Protein AF-A0A1M5A6B5-F1 (afdb_monomer_lite)

Structure (mmCIF, N/CA/C/O backbone):
data_AF-A0A1M5A6B5-F1
#
_entry.id   AF-A0A1M5A6B5-F1
#
loop_
_atom_site.group_PDB
_atom_site.id
_atom_site.type_symbol
_atom_site.label_atom_id
_atom_site.label_alt_id
_atom_site.label_comp_id
_atom_site.label_asym_id
_atom_site.label_entity_id
_atom_site.label_seq_id
_atom_site.pdbx_PDB_ins_code
_atom_site.Cartn_x
_atom_site.Cartn_y
_atom_site.Cartn_z
_atom_site.occupancy
_atom_site.B_iso_or_equiv
_atom_site.auth_seq_id
_atom_site.auth_comp_id
_atom_site.auth_asym_id
_atom_site.auth_atom_id
_atom_site.pdbx_PDB_model_num
ATOM 1 N N . MET A 1 1 ? -1.775 11.954 -17.055 1.00 49.62 1 MET A N 1
ATOM 2 C CA . MET A 1 1 ? -2.769 11.018 -16.487 1.00 49.62 1 MET A CA 1
ATOM 3 C C . MET A 1 1 ? -1.980 10.027 -15.655 1.00 49.62 1 MET A C 1
ATOM 5 O O . MET A 1 1 ? -0.952 9.593 -16.149 1.00 49.62 1 MET A O 1
ATOM 9 N N . GLU A 1 2 ? -2.360 9.758 -14.407 1.00 59.34 2 GLU A N 1
ATOM 10 C CA . GLU A 1 2 ? -1.658 8.738 -13.610 1.00 59.34 2 GLU A CA 1
ATOM 11 C C . GLU A 1 2 ? -1.945 7.366 -14.218 1.00 59.34 2 GLU A C 1
ATOM 13 O O . GLU A 1 2 ? -3.109 7.003 -14.390 1.00 59.34 2 GLU A O 1
ATOM 18 N N . ASN A 1 3 ? -0.894 6.634 -14.591 1.00 82.50 3 ASN A N 1
ATOM 19 C CA . ASN A 1 3 ? -1.037 5.291 -15.156 1.00 82.50 3 ASN A CA 1
ATOM 20 C C . ASN A 1 3 ? -1.251 4.222 -14.090 1.00 82.50 3 ASN A C 1
ATOM 22 O O . ASN A 1 3 ? -1.438 3.063 -14.449 1.00 82.50 3 ASN A O 1
ATOM 26 N N . ILE A 1 4 ? -1.225 4.609 -12.812 1.00 89.31 4 ILE A N 1
ATOM 27 C CA . ILE A 1 4 ? -1.576 3.762 -11.679 1.00 89.31 4 ILE A CA 1
ATOM 28 C C . ILE A 1 4 ? -2.528 4.511 -10.760 1.00 89.31 4 ILE A C 1
ATOM 30 O O . ILE A 1 4 ? -2.311 5.673 -10.424 1.00 89.31 4 ILE A O 1
ATOM 34 N N . SER A 1 5 ? -3.567 3.819 -10.311 1.00 90.88 5 SER A N 1
ATOM 35 C CA . SER A 1 5 ? -4.428 4.285 -9.230 1.00 90.88 5 SER A CA 1
ATOM 36 C C . SER A 1 5 ? -4.838 3.120 -8.344 1.00 90.88 5 SER A C 1
ATOM 38 O O . SER A 1 5 ? -4.825 1.967 -8.771 1.00 90.88 5 SER A O 1
ATOM 40 N N . PHE A 1 6 ? -5.205 3.436 -7.109 1.00 93.31 6 PHE A N 1
ATOM 41 C CA . PHE A 1 6 ? -5.566 2.447 -6.108 1.00 93.31 6 PHE A CA 1
ATOM 42 C C . PHE A 1 6 ? -6.969 2.728 -5.590 1.00 93.31 6 PHE A C 1
ATOM 44 O O . PHE A 1 6 ? -7.373 3.888 -5.410 1.00 93.31 6 PHE A O 1
ATOM 51 N N . ASP A 1 7 ? -7.687 1.655 -5.302 1.00 91.06 7 ASP A N 1
ATOM 52 C CA . ASP A 1 7 ? -8.911 1.695 -4.527 1.00 91.06 7 ASP A CA 1
ATOM 53 C C . ASP A 1 7 ? -8.961 0.567 -3.511 1.00 91.06 7 ASP A C 1
ATOM 55 O O . ASP A 1 7 ? -8.129 -0.334 -3.549 1.00 91.06 7 ASP A O 1
ATOM 59 N N . TYR A 1 8 ? -9.895 0.619 -2.571 1.00 91.31 8 TYR A N 1
ATOM 60 C CA . TYR A 1 8 ? -10.001 -0.425 -1.566 1.00 91.31 8 TYR A CA 1
ATOM 61 C C . TYR A 1 8 ? -11.427 -0.641 -1.086 1.00 91.31 8 TYR A C 1
ATOM 63 O O . TYR A 1 8 ? -12.300 0.212 -1.209 1.00 91.31 8 TYR A O 1
ATOM 71 N N . LYS A 1 9 ? -11.641 -1.827 -0.529 1.00 88.38 9 LYS A N 1
ATOM 72 C CA . LYS A 1 9 ? -12.857 -2.213 0.169 1.00 88.38 9 LYS A CA 1
ATOM 73 C C . LYS A 1 9 ? -12.453 -2.866 1.484 1.00 88.38 9 LYS A C 1
ATOM 75 O O . LYS A 1 9 ? -11.690 -3.827 1.468 1.00 88.38 9 LYS A O 1
ATOM 80 N N . ILE A 1 10 ? -12.994 -2.378 2.590 1.00 80.62 10 ILE A N 1
ATOM 81 C CA . ILE A 1 10 ? -12.936 -3.061 3.888 1.00 80.62 10 ILE A CA 1
ATOM 82 C C . ILE A 1 10 ? -14.105 -4.052 3.944 1.00 80.62 10 ILE A C 1
ATOM 84 O O . ILE A 1 10 ? -15.163 -3.782 3.361 1.00 80.62 10 ILE A O 1
ATOM 88 N N . ASP A 1 11 ? -13.935 -5.196 4.601 1.00 73.25 11 ASP A N 1
ATOM 89 C CA . ASP A 1 11 ? -15.096 -5.995 4.992 1.00 73.25 11 ASP A CA 1
ATOM 90 C C . ASP A 1 11 ? -15.794 -5.313 6.178 1.00 73.25 11 ASP A C 1
ATOM 92 O O . ASP A 1 11 ? -15.203 -5.144 7.235 1.00 73.25 11 ASP A O 1
ATOM 96 N N . LEU A 1 12 ? -17.018 -4.826 5.965 1.00 63.06 12 LEU A N 1
ATOM 97 C CA . LEU A 1 12 ? -17.716 -3.911 6.881 1.00 63.06 12 LEU A CA 1
ATOM 98 C C . LEU A 1 12 ? -18.810 -4.619 7.689 1.00 63.06 12 LEU A C 1
ATOM 100 O O . LEU A 1 12 ? -19.803 -3.988 8.056 1.00 63.06 12 LEU A O 1
ATOM 104 N N . ALA A 1 13 ? -18.679 -5.930 7.906 1.00 59.44 13 ALA A N 1
ATOM 105 C CA . ALA A 1 13 ? -19.761 -6.761 8.423 1.00 59.44 13 ALA A CA 1
ATOM 106 C C . ALA A 1 13 ? -20.367 -6.222 9.732 1.00 59.44 13 ALA A C 1
ATOM 108 O O . ALA A 1 13 ? -21.576 -6.370 9.921 1.00 59.44 13 ALA A O 1
ATOM 109 N N . THR A 1 14 ? -19.596 -5.531 10.586 1.00 64.56 14 THR A N 1
ATOM 110 C CA . THR A 1 14 ? -20.115 -4.976 11.843 1.00 64.56 14 THR A CA 1
ATOM 111 C C . THR A 1 14 ? -19.413 -3.698 12.329 1.00 64.56 14 THR A C 1
ATOM 113 O O . THR A 1 14 ? -19.104 -3.597 13.514 1.00 64.56 14 THR A O 1
ATOM 116 N N . ILE A 1 15 ? -19.236 -2.674 11.478 1.00 66.56 15 ILE A N 1
ATOM 117 C CA . ILE A 1 15 ? -18.555 -1.405 11.859 1.00 66.56 15 ILE A CA 1
ATOM 118 C C . ILE A 1 15 ? -19.012 -0.864 13.225 1.00 66.56 15 ILE A C 1
ATOM 120 O O . ILE A 1 15 ? -18.192 -0.422 14.015 1.00 66.56 15 ILE A O 1
ATOM 124 N N . ALA A 1 16 ? -20.313 -0.914 13.536 1.00 64.69 16 ALA A N 1
ATOM 125 C CA . ALA A 1 16 ? -20.847 -0.390 14.796 1.00 64.69 16 ALA A CA 1
ATOM 126 C C . ALA A 1 16 ? -20.383 -1.158 16.052 1.00 64.69 16 ALA A C 1
ATOM 128 O O . ALA A 1 16 ? -20.309 -0.565 17.124 1.00 64.69 16 ALA A O 1
ATOM 129 N N . ALA A 1 17 ? -20.100 -2.459 15.939 1.00 69.75 17 ALA A N 1
ATOM 130 C CA . ALA A 1 17 ? -19.533 -3.262 17.025 1.00 69.75 17 ALA A CA 1
ATOM 131 C C . ALA A 1 17 ? -18.001 -3.155 17.044 1.00 69.75 17 ALA A C 1
ATOM 133 O O . ALA A 1 17 ? -17.386 -3.034 18.098 1.00 69.75 17 ALA A O 1
ATOM 134 N N . GLU A 1 18 ? -17.397 -3.137 15.860 1.00 74.00 18 GLU A N 1
ATOM 135 C CA . GLU A 1 18 ? -15.963 -2.984 15.627 1.00 74.00 18 GLU A CA 1
ATOM 136 C C . GLU A 1 18 ? -15.423 -1.626 16.104 1.00 74.00 18 GLU A C 1
ATOM 138 O O . GLU A 1 18 ? -14.342 -1.556 16.681 1.00 74.00 18 GLU A O 1
ATOM 143 N N . SER A 1 19 ? -16.189 -0.543 15.950 1.00 69.75 19 SER A N 1
ATOM 144 C CA . SER A 1 19 ? -15.807 0.799 16.405 1.00 69.75 19 SER A CA 1
ATOM 145 C C . SER A 1 19 ? -15.816 0.957 17.929 1.00 69.75 19 SER A C 1
ATOM 147 O O . SER A 1 19 ? -15.360 1.982 18.425 1.00 69.75 19 SER A O 1
ATOM 149 N N . GLN A 1 20 ? -16.375 -0.013 18.661 1.00 72.88 20 GLN A N 1
ATOM 150 C CA . GLN A 1 20 ? -16.358 -0.063 20.129 1.00 72.88 20 GLN A CA 1
ATOM 151 C C . GLN A 1 20 ? -15.150 -0.842 20.666 1.00 72.88 20 GLN A C 1
ATOM 153 O O . GLN A 1 20 ? -15.002 -0.967 21.881 1.00 72.88 20 GLN A O 1
ATOM 158 N N . MET A 1 21 ? -14.310 -1.405 19.789 1.00 81.44 21 MET A N 1
ATOM 159 C CA . MET A 1 21 ? -13.093 -2.084 20.215 1.00 81.44 21 MET A CA 1
ATOM 160 C C . MET A 1 21 ? -12.066 -1.095 20.764 1.00 81.44 21 MET A C 1
ATOM 162 O O . MET A 1 21 ? -11.946 0.040 20.300 1.00 81.44 21 MET A O 1
ATOM 166 N N . ASP A 1 22 ? -11.300 -1.562 21.746 1.00 84.25 22 ASP A N 1
ATOM 167 C CA . ASP A 1 22 ? -10.208 -0.806 22.344 1.00 84.25 22 ASP A CA 1
ATOM 168 C C . ASP A 1 22 ? -8.950 -0.879 21.465 1.00 84.25 22 ASP A C 1
ATOM 170 O O . ASP A 1 22 ? -8.054 -1.701 21.676 1.00 84.25 22 ASP A O 1
ATOM 174 N N . PHE A 1 23 ? -8.896 -0.009 20.455 1.00 85.75 23 PHE A N 1
ATOM 175 C CA . PHE A 1 23 ? -7.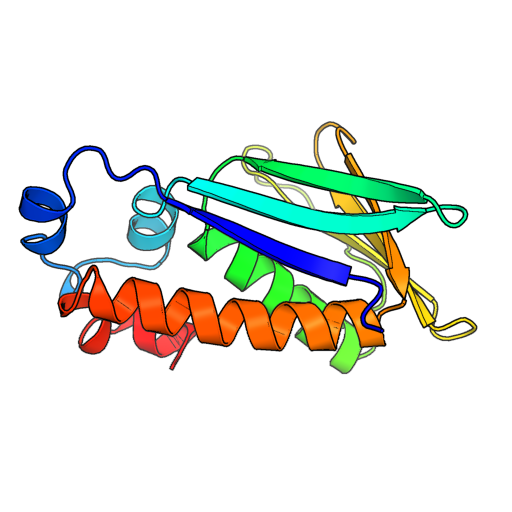753 0.116 19.548 1.00 85.75 23 PHE A CA 1
ATOM 176 C C . PHE A 1 23 ? -6.463 0.591 20.237 1.00 85.75 23 PHE A C 1
ATOM 178 O O . PHE A 1 23 ? -5.388 0.458 19.647 1.00 85.75 23 PHE A O 1
ATOM 185 N N . GLU A 1 24 ? -6.524 1.124 21.461 1.00 86.00 24 GLU A N 1
ATOM 186 C CA . GLU A 1 24 ? -5.323 1.514 22.213 1.00 86.00 24 GLU A CA 1
ATOM 187 C C . GLU A 1 24 ? -4.531 0.284 22.669 1.00 86.00 24 GLU A C 1
ATOM 189 O O . GLU A 1 24 ? -3.305 0.327 22.745 1.00 86.00 24 GLU A O 1
ATOM 194 N N . SER A 1 25 ? -5.225 -0.836 22.888 1.00 86.81 25 SER A N 1
ATOM 195 C CA . SER A 1 25 ? -4.621 -2.128 23.226 1.00 86.81 25 SER A CA 1
ATOM 196 C C . SER A 1 25 ? -4.063 -2.897 22.017 1.00 86.81 25 SER A C 1
ATOM 198 O O . SER A 1 25 ? -3.394 -3.919 22.186 1.00 86.81 25 SER A O 1
ATOM 200 N N . PHE A 1 26 ? -4.340 -2.441 20.790 1.00 89.69 26 PHE A N 1
ATOM 201 C CA . PHE A 1 26 ? -3.934 -3.152 19.580 1.00 89.69 26 PHE A CA 1
ATOM 202 C C . PHE A 1 26 ? -2.466 -2.862 19.257 1.00 89.69 26 PHE A C 1
ATOM 204 O O . PHE A 1 26 ? -2.070 -1.712 19.077 1.00 89.69 26 PHE A O 1
ATOM 211 N N . ASP A 1 27 ? -1.670 -3.921 19.109 1.00 89.62 27 ASP A N 1
ATOM 212 C CA . ASP A 1 27 ? -0.378 -3.854 18.437 1.00 89.62 27 ASP A CA 1
ATOM 213 C C . ASP A 1 27 ? -0.549 -3.904 16.905 1.00 89.62 27 ASP A C 1
ATOM 215 O O . ASP A 1 27 ? -1.657 -4.019 16.366 1.00 89.62 27 ASP A O 1
ATOM 219 N N . ILE A 1 28 ? 0.564 -3.837 16.170 1.00 87.50 28 ILE A N 1
ATOM 220 C CA . ILE A 1 28 ? 0.526 -3.854 14.706 1.00 87.50 28 ILE A CA 1
ATOM 221 C C . ILE A 1 28 ? -0.002 -5.177 14.130 1.00 87.50 28 ILE A C 1
ATOM 223 O O . ILE A 1 28 ? -0.613 -5.172 13.062 1.00 87.50 28 ILE A O 1
ATOM 227 N N . HIS A 1 29 ? 0.180 -6.307 14.820 1.00 87.25 29 HIS A N 1
ATOM 228 C CA . HIS A 1 29 ? -0.337 -7.600 14.371 1.00 87.25 29 HIS A CA 1
ATOM 229 C C . HIS A 1 29 ? -1.861 -7.656 14.503 1.00 87.25 29 HIS A C 1
ATOM 231 O O . HIS A 1 29 ? -2.538 -8.091 13.569 1.00 87.25 29 HIS A O 1
ATOM 237 N N . ASN A 1 30 ? -2.401 -7.126 15.602 1.00 87.94 30 ASN A N 1
ATOM 238 C CA . ASN A 1 30 ? -3.836 -6.969 15.812 1.00 87.94 30 ASN A CA 1
ATOM 239 C C . ASN A 1 30 ? -4.445 -6.051 14.745 1.00 87.94 30 ASN A C 1
ATOM 241 O O . ASN A 1 30 ? -5.441 -6.415 14.121 1.00 87.94 30 ASN A O 1
ATOM 245 N N . LEU A 1 31 ? -3.813 -4.907 14.450 1.00 87.38 31 LEU A N 1
ATOM 246 C CA . LEU A 1 31 ? -4.275 -3.994 13.394 1.00 87.38 31 LEU A CA 1
ATOM 247 C C . LEU A 1 31 ? -4.278 -4.664 12.009 1.00 87.38 31 LEU A C 1
ATOM 249 O O . LEU A 1 31 ? -5.252 -4.534 11.264 1.00 87.38 31 LEU A O 1
ATOM 253 N N . LYS A 1 32 ? -3.226 -5.419 11.665 1.00 86.25 32 LYS A N 1
ATOM 254 C CA . LYS A 1 32 ? -3.157 -6.185 10.408 1.00 86.25 32 LYS A CA 1
ATOM 255 C C . LYS A 1 32 ? -4.285 -7.208 10.295 1.00 86.25 32 LYS A C 1
ATOM 257 O O . LYS A 1 32 ? -4.914 -7.291 9.242 1.00 86.25 32 LYS A O 1
ATOM 262 N N . GLY A 1 33 ? -4.537 -7.962 11.366 1.00 81.00 33 GLY A N 1
ATOM 263 C CA . GLY A 1 33 ? -5.581 -8.986 11.407 1.00 81.00 33 GLY A CA 1
ATOM 264 C C . GLY A 1 33 ? -6.998 -8.416 11.427 1.00 81.00 33 GLY A C 1
ATOM 265 O O . GLY A 1 33 ? -7.923 -9.076 10.960 1.00 81.00 33 GLY A O 1
ATOM 266 N N . PHE A 1 34 ? -7.170 -7.196 11.935 1.00 85.06 34 PHE A N 1
ATOM 267 C CA . PHE A 1 34 ? -8.466 -6.537 12.031 1.00 85.06 34 PHE A CA 1
ATOM 268 C C . PHE A 1 34 ? -8.914 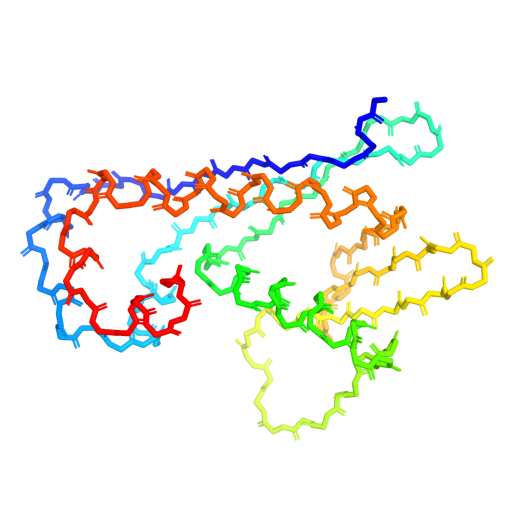-5.926 10.699 1.00 85.06 34 PHE A C 1
ATOM 270 O O . PHE A 1 34 ? -10.037 -6.154 10.252 1.00 85.06 34 PHE A O 1
ATOM 277 N N . PHE A 1 35 ? -8.032 -5.188 10.018 1.00 84.50 35 PHE A N 1
ATOM 278 C CA . PHE A 1 35 ? -8.368 -4.493 8.770 1.00 84.50 35 PHE A CA 1
ATOM 279 C C . PHE A 1 35 ? -8.276 -5.399 7.539 1.00 84.50 35 PHE A C 1
ATOM 281 O O . PHE A 1 35 ? -7.531 -5.135 6.586 1.00 84.50 35 PHE A O 1
ATOM 288 N N . ASN A 1 36 ? -9.081 -6.460 7.543 1.00 81.50 36 ASN A N 1
ATOM 289 C CA . ASN A 1 36 ? -9.243 -7.335 6.394 1.00 81.50 36 ASN A CA 1
ATOM 290 C C . ASN A 1 36 ? -10.053 -6.646 5.293 1.00 81.50 36 ASN A C 1
ATOM 292 O O . ASN A 1 36 ? -11.075 -5.997 5.518 1.00 81.50 36 ASN A O 1
ATOM 296 N N . GLY A 1 37 ? -9.572 -6.784 4.064 1.00 82.56 37 GLY A N 1
ATOM 297 C CA . GLY A 1 37 ? -10.166 -6.116 2.923 1.00 82.56 37 GLY A CA 1
ATOM 298 C C . GLY A 1 37 ? -9.489 -6.494 1.620 1.00 82.56 37 GLY A C 1
ATOM 299 O O . GLY A 1 37 ? -8.707 -7.442 1.548 1.00 82.56 37 GLY A O 1
ATOM 300 N N . LYS A 1 38 ? -9.824 -5.738 0.581 1.00 88.31 38 LYS A N 1
ATOM 301 C CA . LYS A 1 38 ? -9.271 -5.875 -0.763 1.00 88.31 38 LYS A CA 1
ATOM 302 C C . LYS A 1 38 ? -8.729 -4.533 -1.217 1.00 88.31 38 LYS A C 1
ATOM 304 O O . LYS A 1 38 ? -9.439 -3.533 -1.105 1.00 88.31 38 LYS A O 1
ATOM 309 N N . ILE A 1 39 ? -7.517 -4.514 -1.763 1.00 89.75 39 ILE A N 1
ATOM 310 C CA . ILE A 1 39 ? -6.976 -3.351 -2.473 1.00 89.75 39 ILE A CA 1
ATOM 311 C C . ILE A 1 39 ? -7.010 -3.654 -3.969 1.00 89.75 39 ILE A C 1
ATOM 313 O O . ILE A 1 39 ? -6.518 -4.680 -4.426 1.00 89.75 39 ILE A O 1
ATOM 317 N N . TYR A 1 40 ? -7.599 -2.749 -4.736 1.00 91.69 40 TYR A N 1
ATOM 318 C CA . TYR A 1 40 ? -7.642 -2.786 -6.189 1.00 91.69 40 TYR A CA 1
ATOM 319 C C . TYR A 1 40 ? -6.535 -1.888 -6.721 1.00 91.69 40 TYR A C 1
ATOM 321 O O . TYR A 1 40 ? -6.551 -0.681 -6.479 1.00 91.69 40 TYR A O 1
ATOM 329 N N . VAL A 1 41 ? -5.593 -2.454 -7.468 1.00 91.44 41 VAL A N 1
ATOM 330 C CA . VAL A 1 41 ? -4.555 -1.672 -8.148 1.00 91.44 41 VAL A CA 1
ATOM 331 C C . VAL A 1 41 ? -4.883 -1.640 -9.629 1.00 91.44 41 VAL A C 1
ATOM 333 O O . VAL A 1 41 ? -4.829 -2.667 -10.299 1.00 91.44 41 VAL A O 1
ATOM 336 N N . PHE A 1 42 ? -5.236 -0.465 -10.141 1.00 91.44 42 PHE A N 1
ATOM 337 C CA . PHE A 1 42 ? -5.525 -0.237 -11.553 1.00 91.44 42 PHE A CA 1
ATOM 338 C C . PHE A 1 42 ? -4.284 0.302 -12.248 1.00 91.44 42 PHE A C 1
ATOM 340 O O . PHE A 1 42 ? -3.700 1.276 -11.776 1.00 91.44 42 PHE A O 1
ATOM 347 N N . PHE A 1 43 ? -3.927 -0.276 -13.390 1.00 88.31 43 PHE A N 1
ATOM 348 C CA . PHE A 1 43 ? -2.769 0.147 -14.172 1.00 88.31 43 PHE A CA 1
ATOM 349 C C . PHE A 1 43 ? -3.004 -0.002 -15.678 1.00 88.31 43 PHE A C 1
ATOM 351 O O . PHE A 1 43 ? -3.966 -0.640 -16.112 1.00 88.31 43 PHE A O 1
ATOM 358 N N . HIS A 1 44 ? -2.142 0.608 -16.490 1.00 81.06 44 HIS A N 1
ATOM 359 C CA . HIS A 1 44 ? -2.156 0.428 -17.941 1.00 81.06 44 HIS A CA 1
ATOM 360 C C . HIS A 1 44 ? -1.066 -0.542 -18.390 1.00 81.06 44 HIS A C 1
ATOM 362 O O . HIS A 1 44 ? 0.117 -0.291 -18.189 1.00 81.06 44 HIS A O 1
ATOM 368 N N . GLU A 1 45 ? -1.464 -1.600 -19.090 1.00 72.06 45 GLU A N 1
ATOM 369 C CA . GLU A 1 45 ? -0.554 -2.511 -19.778 1.00 72.06 45 GLU A CA 1
ATOM 370 C C . GLU A 1 45 ? -0.851 -2.464 -21.281 1.00 72.06 45 GLU A C 1
ATOM 372 O O . GLU A 1 45 ? -1.985 -2.691 -21.702 1.00 72.06 45 GLU A O 1
ATOM 377 N N . LYS A 1 46 ? 0.148 -2.143 -22.117 1.00 76.06 46 LYS A N 1
ATOM 378 C CA . LYS A 1 46 ? -0.006 -2.062 -23.589 1.00 76.06 46 LYS A CA 1
ATOM 379 C C . LYS A 1 46 ? -1.212 -1.203 -24.024 1.00 76.06 46 LYS A C 1
ATOM 381 O O . LYS A 1 46 ? -1.972 -1.589 -24.910 1.00 76.06 46 LYS A O 1
ATOM 386 N N . ASN A 1 47 ? -1.395 -0.045 -23.382 1.00 72.06 47 ASN A N 1
ATOM 387 C CA . ASN A 1 47 ? -2.526 0.876 -23.583 1.00 72.06 47 ASN A CA 1
ATOM 388 C C . ASN A 1 47 ? -3.916 0.291 -23.253 1.00 72.06 47 ASN A C 1
ATOM 390 O O . ASN A 1 47 ? -4.931 0.837 -23.682 1.00 72.06 47 ASN A O 1
ATOM 394 N N . LYS A 1 48 ? -3.986 -0.800 -22.482 1.00 78.25 48 LYS A N 1
ATOM 395 C CA . LYS A 1 48 ? -5.232 -1.368 -21.956 1.00 78.25 48 LYS A CA 1
ATOM 396 C C . LYS A 1 48 ? -5.272 -1.214 -20.443 1.00 78.25 48 LYS A C 1
ATOM 398 O O . LYS A 1 48 ? -4.283 -1.469 -19.761 1.00 78.25 48 LYS A O 1
ATOM 403 N N . ARG A 1 49 ? -6.427 -0.801 -19.915 1.00 82.31 49 ARG A N 1
ATOM 404 C CA . ARG A 1 49 ? -6.678 -0.790 -18.470 1.00 82.31 49 ARG A CA 1
ATOM 405 C C . ARG A 1 49 ? -6.718 -2.224 -17.962 1.00 82.31 49 ARG A C 1
ATOM 407 O O . ARG A 1 49 ? -7.489 -3.032 -18.471 1.00 82.31 49 ARG A O 1
ATOM 414 N N . ASN A 1 50 ? -5.906 -2.497 -16.955 1.00 86.94 50 ASN A N 1
ATOM 415 C CA . ASN A 1 50 ? -5.850 -3.752 -16.231 1.00 86.94 50 ASN A CA 1
ATOM 416 C C . ASN A 1 50 ? -5.996 -3.467 -14.728 1.00 86.94 50 ASN A C 1
ATOM 418 O O . ASN A 1 50 ? -5.881 -2.315 -14.288 1.00 86.94 50 ASN A O 1
ATOM 422 N N . PHE A 1 51 ? -6.304 -4.494 -13.945 1.00 89.75 51 PHE A N 1
ATOM 423 C CA . PHE A 1 51 ? -6.320 -4.382 -12.495 1.00 89.75 51 PHE A CA 1
ATOM 424 C C . PHE A 1 51 ? -5.939 -5.697 -11.836 1.00 89.75 51 PHE A C 1
ATOM 426 O O . PHE A 1 51 ? -6.208 -6.771 -12.369 1.00 89.75 51 PHE A O 1
ATOM 433 N N . ILE A 1 52 ? -5.354 -5.592 -10.650 1.00 88.69 52 ILE A N 1
ATOM 434 C CA . ILE A 1 52 ? -5.185 -6.725 -9.746 1.00 88.69 52 ILE A CA 1
ATOM 435 C C . ILE A 1 52 ? -5.929 -6.461 -8.444 1.00 88.69 52 ILE A C 1
ATOM 437 O O . ILE A 1 52 ? -6.170 -5.307 -8.069 1.00 88.69 52 ILE A O 1
ATOM 441 N N . VAL A 1 53 ? -6.287 -7.545 -7.767 1.00 88.19 53 VAL A N 1
ATOM 442 C CA . VAL A 1 53 ? -6.896 -7.511 -6.443 1.00 88.19 53 VAL A CA 1
ATOM 443 C C . VAL A 1 53 ? -5.906 -8.119 -5.470 1.00 88.19 53 VAL A C 1
ATOM 445 O O . VAL A 1 53 ? -5.521 -9.274 -5.608 1.00 88.19 53 VAL A O 1
ATOM 448 N N . LEU A 1 54 ? -5.501 -7.316 -4.502 1.00 85.50 54 LEU A N 1
ATOM 449 C CA . LEU A 1 54 ? -4.686 -7.732 -3.380 1.00 85.50 54 LEU A CA 1
ATOM 450 C C . LEU A 1 54 ? -5.641 -8.134 -2.260 1.00 85.50 54 LEU A C 1
ATOM 452 O O . LEU A 1 54 ? -6.372 -7.290 -1.728 1.00 85.50 54 LEU A O 1
ATOM 456 N N . GLU A 1 55 ? -5.715 -9.433 -1.986 1.00 75.62 55 GLU A N 1
ATOM 457 C CA . GLU A 1 55 ? -6.612 -9.980 -0.975 1.00 75.62 55 GLU A CA 1
ATOM 458 C C . GLU A 1 55 ? -5.926 -9.970 0.394 1.00 75.62 55 GLU A C 1
ATOM 460 O O . GLU A 1 55 ? -4.790 -10.413 0.516 1.00 75.62 55 GLU A O 1
ATOM 465 N N . THR A 1 56 ? -6.652 -9.505 1.418 1.00 70.00 56 THR A N 1
ATOM 466 C CA . THR A 1 56 ? -6.313 -9.484 2.858 1.00 70.00 56 THR A CA 1
ATOM 467 C C . THR A 1 56 ? -5.290 -8.434 3.326 1.00 70.00 56 THR A C 1
ATOM 469 O O . THR A 1 56 ? -4.285 -8.180 2.679 1.00 70.00 56 THR A O 1
ATOM 472 N N . GLY A 1 57 ? -5.583 -7.813 4.481 1.00 76.50 57 GLY A N 1
ATOM 473 C CA . GLY A 1 57 ? -4.706 -6.884 5.209 1.00 76.50 57 GLY A CA 1
ATOM 474 C C . GLY A 1 57 ? -4.466 -5.519 4.551 1.00 76.50 57 GLY A C 1
ATOM 475 O O . GLY A 1 57 ? -3.394 -5.275 4.007 1.00 76.50 57 GLY A O 1
ATOM 476 N N . ILE A 1 58 ? -5.406 -4.571 4.672 1.00 88.12 58 ILE A N 1
ATOM 477 C CA . ILE A 1 58 ? -5.197 -3.189 4.184 1.00 88.12 58 ILE A CA 1
ATOM 478 C C . ILE A 1 58 ? -3.975 -2.560 4.856 1.00 88.12 58 ILE A C 1
ATOM 480 O O . ILE A 1 58 ? -3.114 -2.007 4.178 1.00 88.12 58 ILE A O 1
ATOM 484 N N . VAL A 1 59 ? -3.889 -2.681 6.184 1.00 88.25 59 VAL A N 1
ATOM 485 C CA . VAL A 1 59 ? -2.749 -2.195 6.974 1.00 88.25 59 VAL A CA 1
ATOM 486 C C . VAL A 1 59 ? -1.453 -2.878 6.552 1.00 88.25 59 VAL A C 1
ATOM 488 O O . VAL A 1 59 ? -0.427 -2.216 6.444 1.00 88.25 59 VAL A O 1
ATOM 491 N N . ASP A 1 60 ? -1.498 -4.178 6.263 1.00 86.12 60 ASP A N 1
ATOM 492 C CA . ASP A 1 60 ? -0.311 -4.923 5.859 1.00 86.12 60 ASP A CA 1
ATOM 493 C C . ASP A 1 60 ? 0.254 -4.412 4.527 1.00 86.12 60 ASP A C 1
ATOM 495 O O . ASP A 1 60 ? 1.430 -4.068 4.448 1.00 86.12 60 ASP A O 1
ATOM 499 N N . TYR A 1 61 ? -0.593 -4.229 3.511 1.00 87.69 61 TYR A N 1
ATOM 500 C CA . TYR A 1 61 ? -0.153 -3.673 2.232 1.00 87.69 61 TYR A CA 1
ATOM 501 C C . TYR A 1 61 ? 0.315 -2.217 2.322 1.00 87.69 61 TYR A C 1
ATOM 503 O O . TYR A 1 61 ? 1.247 -1.850 1.609 1.00 87.69 61 TYR A O 1
ATOM 511 N N . LEU A 1 62 ? -0.281 -1.385 3.187 1.00 91.31 62 LEU A N 1
ATOM 512 C CA . LEU A 1 62 ? 0.240 -0.032 3.425 1.00 91.31 62 LEU A CA 1
ATOM 513 C C . LEU A 1 62 ? 1.684 -0.085 3.943 1.00 91.31 62 LEU A C 1
ATOM 515 O O . LEU A 1 62 ? 2.547 0.612 3.419 1.00 91.31 62 LEU A O 1
ATOM 519 N N . LEU A 1 63 ? 1.971 -0.958 4.909 1.00 89.69 63 LEU A N 1
ATOM 520 C CA . LEU A 1 63 ? 3.327 -1.119 5.440 1.00 89.69 63 LEU A CA 1
ATOM 521 C C . LEU A 1 63 ? 4.295 -1.632 4.372 1.00 89.69 63 LEU A C 1
ATOM 523 O O . LEU A 1 63 ? 5.362 -1.055 4.183 1.00 89.69 63 LEU A O 1
ATOM 527 N N . GLN A 1 64 ? 3.899 -2.657 3.613 1.00 88.94 64 GLN A N 1
ATOM 528 C CA . GLN A 1 64 ? 4.739 -3.212 2.549 1.00 88.94 64 GLN A CA 1
ATOM 529 C C . GLN A 1 64 ? 5.057 -2.178 1.452 1.00 88.94 64 GLN A C 1
ATOM 531 O O . GLN A 1 64 ? 6.174 -2.137 0.931 1.00 88.94 64 GLN A O 1
ATOM 536 N N . PHE A 1 65 ? 4.100 -1.315 1.096 1.00 92.12 65 PHE A N 1
ATOM 537 C CA . PHE A 1 65 ? 4.323 -0.249 0.117 1.00 92.12 65 PHE A CA 1
ATOM 538 C C . PHE A 1 65 ? 5.143 0.925 0.674 1.00 92.12 65 PHE A C 1
ATOM 540 O O . PHE A 1 65 ? 5.965 1.481 -0.062 1.00 92.12 65 PHE A O 1
ATOM 547 N N . ASP A 1 66 ? 4.964 1.283 1.950 1.00 92.50 66 ASP A N 1
ATOM 548 C CA . ASP A 1 66 ? 5.816 2.259 2.643 1.00 92.50 66 ASP A CA 1
ATOM 549 C C . ASP A 1 66 ? 7.279 1.781 2.649 1.00 92.50 66 ASP A C 1
ATOM 551 O O . ASP A 1 66 ? 8.179 2.524 2.237 1.00 92.50 66 ASP A O 1
ATOM 555 N N . ASP A 1 67 ? 7.507 0.514 3.002 1.00 90.50 67 ASP A N 1
ATOM 556 C CA . ASP A 1 67 ? 8.829 -0.113 3.012 1.00 90.50 67 ASP A CA 1
ATOM 557 C C . ASP A 1 67 ? 9.459 -0.184 1.619 1.00 90.50 67 ASP A C 1
ATOM 559 O O . ASP A 1 67 ? 10.656 0.086 1.469 1.00 90.50 67 ASP A O 1
ATOM 563 N N . LEU A 1 68 ? 8.677 -0.492 0.579 1.00 92.31 68 LEU A N 1
ATOM 564 C CA . LEU A 1 68 ? 9.140 -0.473 -0.811 1.00 92.31 68 LEU A CA 1
ATOM 565 C C . LEU A 1 68 ? 9.658 0.918 -1.198 1.00 92.31 68 LEU A C 1
ATOM 567 O O . LEU A 1 68 ? 10.779 1.045 -1.701 1.00 92.31 68 LEU A O 1
ATOM 571 N N . ILE A 1 69 ? 8.870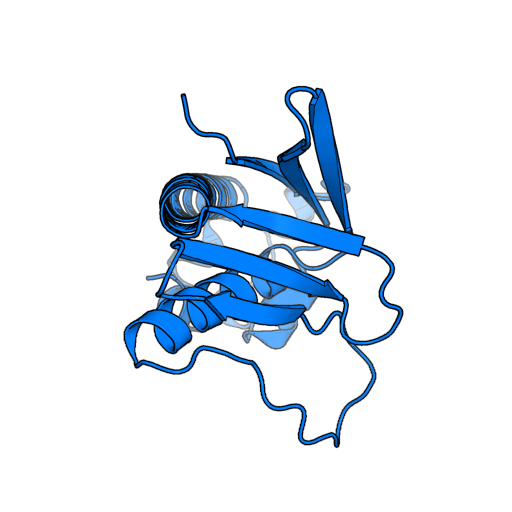 1.971 -0.955 1.00 94.31 69 ILE A N 1
ATOM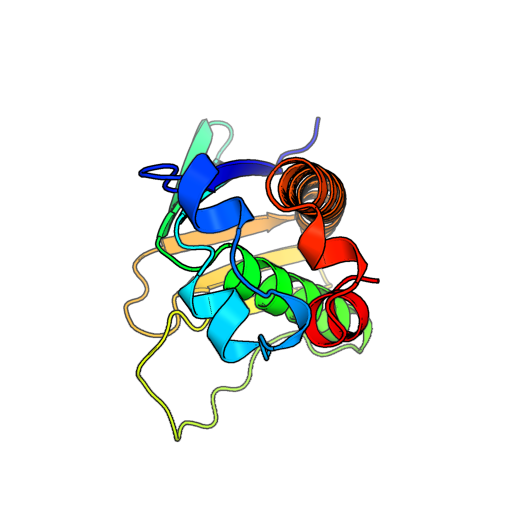 572 C CA . ILE A 1 69 ? 9.248 3.349 -1.307 1.00 94.31 69 ILE A CA 1
ATOM 573 C C . ILE A 1 69 ? 10.483 3.786 -0.522 1.00 94.31 69 ILE A C 1
ATOM 575 O O . ILE A 1 69 ? 11.391 4.402 -1.092 1.00 94.31 69 ILE A O 1
ATOM 579 N N . LEU A 1 70 ? 10.536 3.459 0.772 1.00 92.38 70 LEU A N 1
ATOM 580 C CA . LEU A 1 70 ? 11.678 3.756 1.628 1.00 92.38 70 LEU A CA 1
ATOM 581 C C . LEU A 1 70 ? 12.942 3.041 1.138 1.00 92.38 70 LEU A C 1
ATOM 583 O O . LEU A 1 70 ? 14.008 3.653 1.067 1.00 92.38 70 LEU A O 1
ATOM 587 N N . SER A 1 71 ? 12.825 1.765 0.775 1.00 92.62 71 SER A N 1
ATOM 588 C CA . SER A 1 71 ? 13.938 0.941 0.302 1.00 92.62 71 SER A CA 1
ATOM 589 C C . SER A 1 71 ? 14.512 1.465 -1.010 1.00 92.62 71 SER A C 1
ATOM 591 O O . SER A 1 71 ? 15.720 1.696 -1.098 1.00 92.62 71 SER A O 1
ATOM 593 N N . ILE A 1 72 ? 13.658 1.770 -1.993 1.00 93.31 72 ILE A N 1
ATOM 594 C CA . ILE A 1 72 ? 14.097 2.386 -3.252 1.00 93.31 72 ILE A CA 1
ATOM 595 C C . ILE A 1 72 ? 14.736 3.755 -2.983 1.00 93.31 72 ILE A C 1
ATOM 597 O O . ILE A 1 72 ? 15.781 4.067 -3.556 1.00 93.31 72 ILE A O 1
ATOM 601 N N . GLY A 1 73 ? 14.173 4.547 -2.063 1.00 91.69 73 GLY A N 1
ATOM 602 C CA . GLY A 1 73 ? 14.757 5.818 -1.618 1.00 91.69 73 GLY A CA 1
ATOM 603 C C . GLY A 1 73 ? 16.152 5.682 -0.994 1.00 91.69 73 GLY A C 1
ATOM 604 O O . GLY A 1 73 ? 16.959 6.602 -1.104 1.00 91.69 73 GLY A O 1
ATOM 605 N N . LYS A 1 74 ? 16.462 4.527 -0.394 1.00 92.88 74 LYS A N 1
ATOM 606 C CA . LYS A 1 74 ? 17.776 4.176 0.171 1.00 92.88 74 LYS A CA 1
ATOM 607 C C . LYS A 1 74 ? 18.725 3.504 -0.834 1.00 92.88 74 LYS A C 1
ATOM 609 O O . LYS A 1 74 ? 19.830 3.131 -0.453 1.00 92.88 74 LYS A O 1
ATOM 614 N N . GLY A 1 75 ? 18.325 3.337 -2.096 1.00 92.31 75 GLY A N 1
ATOM 615 C CA . GLY A 1 75 ? 19.140 2.664 -3.116 1.00 92.31 75 GLY A CA 1
ATOM 616 C C . GLY A 1 75 ? 19.009 1.137 -3.137 1.00 92.31 75 GLY A C 1
ATOM 617 O O . GLY A 1 75 ? 19.794 0.465 -3.802 1.00 92.31 75 GLY A O 1
ATOM 618 N N . ILE A 1 76 ? 18.030 0.573 -2.425 1.00 90.81 76 ILE A N 1
ATOM 619 C CA . ILE A 1 76 ? 17.741 -0.863 -2.426 1.00 90.81 76 ILE A CA 1
ATOM 620 C C . ILE A 1 76 ? 16.697 -1.124 -3.513 1.00 90.81 76 ILE A C 1
ATOM 622 O O . ILE A 1 76 ? 15.526 -0.786 -3.369 1.00 90.81 76 ILE A O 1
ATOM 626 N N . TYR A 1 77 ? 17.140 -1.681 -4.637 1.00 91.50 77 TYR A N 1
ATOM 627 C CA . TYR A 1 77 ? 16.316 -1.805 -5.847 1.00 91.50 77 TYR A CA 1
ATOM 628 C C . TYR A 1 77 ? 15.701 -3.185 -6.051 1.00 91.50 77 TYR A C 1
ATOM 630 O O . TYR A 1 77 ? 14.964 -3.395 -7.009 1.00 91.50 77 TYR A O 1
ATOM 638 N N . LYS A 1 78 ? 15.989 -4.131 -5.163 1.00 88.44 78 LYS A N 1
ATOM 639 C CA . LYS A 1 78 ? 15.429 -5.475 -5.211 1.00 88.44 78 LYS A CA 1
ATOM 640 C C . LYS A 1 78 ? 15.273 -6.015 -3.802 1.00 88.44 78 LYS A C 1
ATOM 642 O O . LYS A 1 78 ? 16.164 -5.836 -2.971 1.00 88.44 78 LYS A O 1
ATOM 647 N N . THR A 1 79 ? 14.158 -6.683 -3.543 1.00 81.31 79 THR A N 1
ATOM 648 C CA . THR A 1 79 ? 13.943 -7.388 -2.276 1.00 81.31 79 THR A CA 1
ATOM 649 C C . THR A 1 79 ? 14.848 -8.622 -2.209 1.00 81.31 79 THR A C 1
ATOM 651 O O . THR A 1 79 ? 14.938 -9.382 -3.174 1.00 81.31 79 THR A O 1
ATOM 654 N N . PHE A 1 80 ? 15.510 -8.839 -1.071 1.00 63.12 80 PHE A N 1
ATOM 655 C CA . PHE A 1 80 ? 16.240 -10.076 -0.783 1.00 63.12 80 PHE A CA 1
ATOM 656 C C . PHE A 1 80 ? 15.383 -10.957 0.126 1.00 63.12 80 PHE A C 1
ATOM 658 O O . PHE A 1 80 ? 15.099 -10.582 1.261 1.00 63.12 80 PHE A O 1
ATOM 665 N N . THR A 1 81 ? 14.971 -12.127 -0.353 1.00 55.78 81 THR A N 1
ATOM 666 C CA . THR A 1 81 ? 14.240 -13.106 0.458 1.00 55.78 81 THR A CA 1
ATOM 667 C C . THR A 1 81 ? 15.243 -13.937 1.265 1.00 55.78 81 THR A C 1
ATOM 669 O O . THR A 1 81 ? 15.947 -14.774 0.705 1.00 55.78 81 THR A O 1
ATOM 672 N N . ILE A 1 82 ? 15.327 -13.716 2.580 1.00 37.41 82 ILE A N 1
ATOM 673 C CA . ILE A 1 82 ? 16.019 -14.610 3.526 1.00 37.41 82 ILE A CA 1
ATOM 674 C C . ILE A 1 82 ? 14.913 -15.245 4.378 1.00 37.41 82 ILE A C 1
ATOM 676 O O . ILE A 1 82 ? 14.365 -14.597 5.263 1.00 37.41 82 ILE A O 1
ATOM 680 N N . SER A 1 83 ? 14.483 -16.464 4.035 1.00 35.41 83 SER A N 1
ATOM 681 C CA . SER A 1 83 ? 13.278 -17.072 4.618 1.00 35.41 83 SER A CA 1
ATOM 682 C C . SER A 1 83 ? 13.498 -17.599 6.036 1.00 35.41 83 SER A C 1
ATOM 684 O O . SER A 1 83 ? 14.382 -18.435 6.226 1.00 35.41 83 SER A O 1
ATOM 686 N N . CYS A 1 84 ? 12.592 -17.250 6.952 1.00 29.91 84 CYS A N 1
ATOM 687 C CA . CYS A 1 84 ? 12.170 -18.151 8.033 1.00 29.91 84 CYS A CA 1
ATOM 688 C C . CYS A 1 84 ? 10.645 -18.204 8.257 1.00 29.91 84 CYS A C 1
ATOM 690 O O . CYS A 1 84 ? 10.208 -19.184 8.839 1.00 29.91 84 CYS A O 1
ATOM 692 N N . ASP A 1 85 ? 9.827 -17.280 7.727 1.00 39.41 85 ASP A N 1
ATOM 693 C CA . ASP A 1 85 ? 8.360 -17.368 7.849 1.00 39.41 85 ASP A CA 1
ATOM 694 C C . ASP A 1 85 ? 7.655 -17.240 6.488 1.00 39.41 85 ASP A C 1
ATOM 696 O O . ASP A 1 85 ? 7.691 -16.209 5.82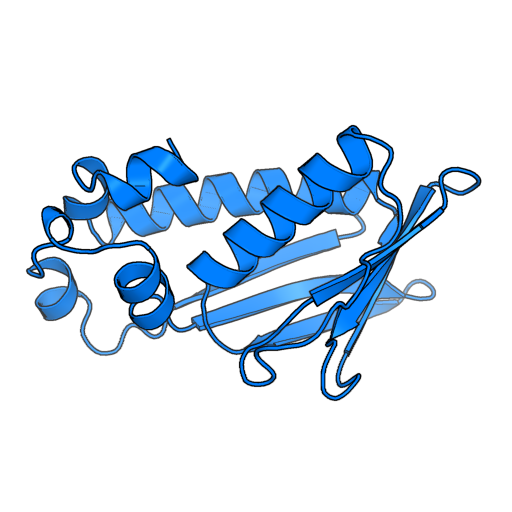0 1.00 39.41 85 ASP A O 1
ATOM 700 N N . TYR A 1 86 ? 7.044 -18.348 6.066 1.00 39.78 86 TYR A N 1
ATOM 701 C CA . TYR A 1 86 ? 6.516 -18.620 4.721 1.00 39.78 86 TYR A CA 1
ATOM 702 C C . TYR A 1 86 ? 5.036 -18.216 4.522 1.00 39.78 86 TYR A C 1
ATOM 704 O O . TYR A 1 86 ? 4.485 -18.439 3.446 1.00 39.78 86 TYR A O 1
ATOM 712 N N . TYR A 1 87 ? 4.359 -17.668 5.539 1.00 42.66 87 TYR A N 1
ATOM 713 C CA . TYR A 1 87 ? 2.894 -17.799 5.651 1.00 42.66 87 TYR A CA 1
ATOM 714 C C . TYR A 1 87 ? 2.034 -16.539 5.464 1.00 42.66 87 TYR A C 1
ATOM 716 O O . TYR A 1 87 ? 0.828 -16.609 5.684 1.00 42.66 87 TYR A O 1
ATOM 724 N N . SER A 1 88 ? 2.566 -15.415 4.983 1.00 50.41 88 SER A N 1
ATOM 725 C CA . SER A 1 88 ? 1.719 -14.257 4.654 1.00 50.41 88 SER A CA 1
ATOM 726 C C . SER A 1 88 ? 2.227 -13.501 3.433 1.00 50.41 88 SER A C 1
ATOM 728 O O . SER A 1 88 ? 3.433 -13.397 3.256 1.00 50.41 88 SER A O 1
ATOM 730 N N . ASN A 1 89 ? 1.289 -13.027 2.607 1.00 58.25 89 ASN A N 1
ATOM 731 C CA . ASN A 1 89 ? 1.365 -12.170 1.410 1.00 58.25 89 ASN A CA 1
ATOM 732 C C . ASN A 1 89 ? 2.613 -11.273 1.255 1.00 58.25 89 ASN A C 1
ATOM 734 O O . ASN A 1 89 ? 2.503 -10.050 1.242 1.00 58.25 89 ASN A O 1
ATOM 738 N N . ASN A 1 90 ? 3.799 -11.855 1.102 1.00 70.81 90 ASN A N 1
ATOM 739 C CA . ASN A 1 90 ? 5.033 -11.092 0.974 1.00 70.81 90 ASN A CA 1
ATOM 740 C C . ASN A 1 90 ? 5.170 -10.562 -0.450 1.00 70.81 90 ASN A C 1
ATOM 742 O O . ASN A 1 90 ? 5.186 -11.328 -1.417 1.00 70.81 90 ASN A O 1
ATOM 746 N N . LEU A 1 91 ? 5.304 -9.250 -0.578 1.00 80.06 91 LEU A N 1
ATOM 747 C CA . LEU A 1 91 ? 5.540 -8.580 -1.841 1.00 80.06 91 LEU A CA 1
ATOM 748 C C . LEU A 1 91 ? 7.031 -8.607 -2.195 1.00 80.06 91 LEU A C 1
ATOM 750 O O . LEU A 1 91 ? 7.883 -8.160 -1.429 1.00 80.06 91 LEU A O 1
ATOM 754 N N . LEU A 1 92 ? 7.346 -9.091 -3.395 1.00 87.69 92 LEU A N 1
ATOM 755 C CA . LEU A 1 92 ? 8.664 -8.941 -4.005 1.00 87.69 92 LEU A CA 1
ATOM 756 C C . LEU A 1 92 ? 8.629 -7.785 -4.996 1.00 87.69 92 LEU A C 1
ATOM 758 O O . LEU A 1 92 ? 7.654 -7.616 -5.725 1.00 87.69 92 LEU A O 1
ATOM 762 N N . TYR A 1 93 ? 9.704 -7.010 -5.061 1.00 90.75 93 TYR A N 1
ATOM 763 C CA . TYR A 1 93 ? 9.844 -5.942 -6.037 1.00 90.75 93 TYR A CA 1
ATOM 764 C C . TYR A 1 93 ? 11.225 -5.924 -6.684 1.00 90.75 93 TYR A C 1
ATOM 766 O O . TYR A 1 93 ? 12.235 -6.319 -6.095 1.00 90.75 93 TYR A O 1
ATOM 774 N N . GLU A 1 94 ? 11.248 -5.410 -7.907 1.00 94.00 94 GLU A N 1
ATOM 775 C CA . GLU A 1 94 ? 12.450 -5.059 -8.645 1.00 94.00 94 GLU A CA 1
ATOM 776 C C . GLU A 1 94 ? 12.255 -3.686 -9.290 1.00 94.00 94 GLU A C 1
ATOM 778 O O . GLU A 1 94 ? 11.247 -3.425 -9.947 1.00 94.00 94 GLU A O 1
ATOM 783 N N . TYR A 1 95 ? 13.218 -2.796 -9.085 1.00 95.19 95 TYR A N 1
ATOM 784 C CA . TYR A 1 95 ? 13.230 -1.449 -9.628 1.00 95.19 95 TYR A CA 1
ATOM 785 C C . TYR A 1 95 ? 14.446 -1.250 -10.529 1.00 95.19 95 TYR A C 1
ATOM 787 O O . TYR A 1 95 ? 15.580 -1.559 -10.165 1.00 95.19 95 TYR A O 1
ATOM 795 N N . SER A 1 96 ? 14.211 -0.686 -11.709 1.00 95.38 96 SER A N 1
ATOM 796 C CA . SER A 1 96 ? 15.259 -0.279 -12.634 1.00 95.38 96 SER A CA 1
ATOM 797 C C . SER A 1 96 ? 15.319 1.241 -12.714 1.00 95.38 96 SER A C 1
ATOM 799 O O . SER A 1 96 ? 14.426 1.889 -13.262 1.00 95.38 96 SER A O 1
ATOM 801 N N . SER A 1 97 ? 16.410 1.819 -12.211 1.00 93.31 97 SER A N 1
ATOM 802 C CA . SER A 1 97 ? 16.660 3.263 -12.283 1.00 93.31 97 SER A CA 1
ATOM 803 C C . SER A 1 97 ? 16.900 3.765 -13.710 1.00 93.31 97 SER A C 1
ATOM 805 O O . SER A 1 97 ? 16.649 4.932 -13.992 1.00 93.31 97 SER A O 1
ATOM 807 N N . ASN A 1 98 ? 17.327 2.891 -14.627 1.00 93.38 98 ASN A N 1
ATOM 808 C CA . ASN A 1 98 ? 17.632 3.254 -16.015 1.00 93.38 98 ASN A CA 1
ATOM 809 C C . ASN A 1 98 ? 16.393 3.701 -16.800 1.00 93.38 98 ASN A C 1
ATOM 811 O O . ASN A 1 98 ? 16.482 4.566 -17.666 1.00 93.38 98 ASN A O 1
ATOM 815 N N . ASN A 1 99 ? 15.243 3.084 -16.531 1.00 92.94 99 ASN A N 1
ATOM 816 C CA . ASN A 1 99 ? 13.991 3.336 -17.246 1.00 92.94 99 ASN A CA 1
ATOM 817 C C . ASN A 1 99 ? 12.813 3.603 -16.297 1.00 92.94 99 ASN A C 1
ATOM 819 O O . ASN A 1 99 ? 11.663 3.613 -16.736 1.00 92.94 99 ASN A O 1
ATOM 823 N N . ASN A 1 100 ? 13.099 3.809 -15.007 1.00 94.00 100 ASN A N 1
ATOM 824 C CA . ASN A 1 100 ? 12.121 4.100 -13.965 1.00 94.00 100 ASN A CA 1
ATOM 825 C C . ASN A 1 100 ? 11.009 3.034 -13.861 1.00 94.00 100 ASN A C 1
ATOM 827 O O . ASN A 1 100 ? 9.855 3.346 -13.562 1.00 94.00 100 ASN A O 1
ATOM 831 N N . THR A 1 101 ? 11.340 1.777 -14.174 1.00 93.94 101 THR A N 1
ATOM 832 C CA . THR A 1 101 ? 10.383 0.664 -14.171 1.00 93.94 101 THR A CA 1
ATOM 833 C C . THR A 1 101 ? 10.383 -0.023 -12.817 1.00 93.94 101 THR A C 1
ATOM 835 O O . THR A 1 101 ? 11.434 -0.419 -12.318 1.00 93.94 101 THR A O 1
ATOM 838 N N . LEU A 1 102 ? 9.192 -0.193 -12.253 1.00 93.81 102 LEU A N 1
ATOM 839 C CA . LEU A 1 102 ? 8.915 -0.983 -11.066 1.00 93.81 102 LEU A CA 1
ATOM 840 C C . LEU A 1 102 ? 8.145 -2.240 -11.463 1.00 93.81 102 LEU A C 1
ATOM 842 O O . LEU A 1 102 ? 7.114 -2.162 -12.138 1.00 93.81 102 LEU A O 1
ATOM 846 N N . ILE A 1 103 ? 8.634 -3.384 -11.001 1.00 91.69 103 ILE A N 1
ATOM 847 C CA . ILE A 1 103 ? 7.950 -4.669 -11.061 1.00 91.69 103 ILE A CA 1
ATOM 848 C C . ILE A 1 103 ? 7.650 -5.099 -9.630 1.00 91.69 103 ILE A C 1
ATOM 850 O O . ILE A 1 103 ? 8.535 -5.067 -8.781 1.00 91.69 103 ILE A O 1
ATOM 854 N N . ILE A 1 104 ? 6.410 -5.493 -9.374 1.00 89.62 104 ILE A N 1
ATOM 855 C CA . ILE A 1 104 ? 5.928 -6.002 -8.092 1.00 89.62 104 ILE A CA 1
ATOM 856 C C . ILE A 1 104 ? 5.296 -7.370 -8.338 1.00 89.62 104 ILE A C 1
ATOM 858 O O . ILE A 1 104 ? 4.408 -7.469 -9.180 1.00 89.62 104 ILE A O 1
ATOM 862 N N . ASN A 1 105 ? 5.692 -8.382 -7.570 1.00 87.12 105 ASN A N 1
ATOM 863 C CA . ASN A 1 105 ? 5.169 -9.745 -7.640 1.00 87.12 105 ASN A CA 1
ATOM 864 C C . ASN A 1 105 ? 4.739 -10.243 -6.259 1.00 87.12 105 ASN A C 1
ATOM 866 O O . ASN A 1 105 ? 5.263 -9.809 -5.231 1.00 87.12 105 ASN A O 1
ATOM 870 N N . GLU A 1 106 ? 3.834 -11.214 -6.242 1.00 78.94 106 GLU A N 1
ATOM 871 C CA . GLU A 1 106 ? 3.591 -12.019 -5.048 1.00 78.94 106 GLU A CA 1
ATOM 872 C C . GLU A 1 106 ? 4.743 -13.010 -4.823 1.00 78.94 106 GLU A C 1
ATOM 874 O O . GLU A 1 106 ? 5.072 -13.794 -5.713 1.00 78.94 106 GLU A O 1
ATOM 879 N N . GLY A 1 107 ? 5.333 -13.020 -3.628 1.00 68.44 107 GLY A N 1
ATOM 880 C CA . GLY A 1 107 ? 6.512 -13.829 -3.322 1.00 68.44 107 GLY A CA 1
ATOM 881 C C . GLY A 1 107 ? 6.280 -15.337 -3.233 1.00 68.44 107 GLY A C 1
ATOM 882 O O . GLY A 1 107 ? 7.220 -16.093 -3.466 1.00 68.44 107 GLY A O 1
ATOM 883 N N . ASN A 1 108 ? 5.057 -15.780 -2.927 1.00 66.00 108 ASN A N 1
ATOM 884 C CA . ASN A 1 108 ? 4.778 -17.191 -2.644 1.00 66.00 108 ASN A CA 1
ATOM 885 C C . ASN A 1 108 ? 4.222 -17.967 -3.847 1.00 66.00 108 ASN A C 1
ATOM 887 O O . ASN A 1 108 ? 4.637 -19.101 -4.078 1.00 66.00 108 ASN A O 1
ATOM 891 N N . ALA A 1 109 ? 3.295 -17.383 -4.612 1.00 62.00 109 ALA A N 1
ATOM 892 C CA . ALA A 1 109 ? 2.603 -18.087 -5.696 1.00 62.00 109 ALA A CA 1
ATOM 893 C C . ALA A 1 109 ? 2.765 -17.433 -7.079 1.00 62.00 109 ALA A C 1
ATOM 895 O O . ALA A 1 109 ? 2.276 -17.990 -8.062 1.00 62.00 109 ALA A O 1
ATOM 896 N N . ASN A 1 110 ? 3.457 -16.285 -7.185 1.00 61.97 110 ASN A N 1
ATOM 897 C CA . ASN A 1 110 ? 3.511 -15.469 -8.407 1.00 61.97 110 ASN A CA 1
ATOM 898 C C . ASN A 1 110 ? 2.109 -15.233 -9.017 1.00 61.97 110 ASN A C 1
ATOM 900 O O . ASN A 1 110 ? 1.968 -15.180 -10.240 1.00 61.97 110 ASN A O 1
ATOM 904 N N . SER A 1 111 ? 1.055 -15.127 -8.194 1.00 71.75 111 SER A N 1
ATOM 905 C CA . SER A 1 111 ? -0.325 -15.053 -8.700 1.00 71.75 111 SER A CA 1
ATOM 906 C C . SER A 1 111 ? -0.632 -13.736 -9.417 1.00 71.75 111 SER A C 1
ATOM 908 O O . SER A 1 111 ? -1.561 -13.666 -10.225 1.00 71.75 111 SER A O 1
ATOM 910 N N . TYR A 1 112 ? 0.169 -12.699 -9.166 1.00 77.38 112 TYR A N 1
ATOM 911 C CA . TYR A 1 112 ? 0.069 -11.409 -9.829 1.00 77.38 112 TYR A CA 1
ATOM 912 C C . TYR A 1 112 ? 1.442 -10.784 -10.088 1.00 77.38 112 TYR A C 1
ATOM 914 O O . TYR A 1 112 ? 2.410 -11.020 -9.363 1.00 77.38 112 TYR A O 1
ATOM 922 N N . MET A 1 113 ? 1.477 -9.923 -11.107 1.00 85.25 113 MET A N 1
ATOM 923 C CA . MET A 1 113 ? 2.585 -9.026 -11.415 1.00 85.25 113 MET A CA 1
ATOM 924 C C . MET A 1 113 ? 2.023 -7.641 -11.746 1.00 85.25 113 MET A C 1
ATOM 926 O O . MET A 1 113 ? 1.120 -7.513 -12.574 1.00 85.25 113 MET A O 1
ATOM 930 N N . ILE A 1 114 ? 2.589 -6.598 -11.145 1.00 86.88 114 ILE A N 1
ATOM 931 C CA . ILE A 1 114 ? 2.383 -5.203 -11.547 1.00 86.88 114 ILE A CA 1
ATOM 932 C C . ILE A 1 114 ? 3.675 -4.743 -12.206 1.00 86.88 114 ILE A C 1
ATOM 934 O O . ILE A 1 114 ? 4.726 -4.786 -11.576 1.00 86.88 114 ILE A O 1
ATOM 938 N N . SER A 1 115 ? 3.609 -4.284 -13.454 1.00 90.00 115 SER A N 1
ATOM 939 C CA . SER A 1 115 ? 4.738 -3.648 -14.138 1.00 90.00 115 SER A CA 1
ATOM 940 C C . SER A 1 115 ? 4.347 -2.234 -14.530 1.00 90.00 115 SER A C 1
ATOM 942 O O . SER A 1 115 ? 3.329 -2.026 -15.192 1.00 90.00 115 SER A O 1
ATOM 944 N N . CYS A 1 116 ? 5.108 -1.249 -14.060 1.00 90.69 116 CYS A N 1
ATOM 945 C CA . CYS A 1 116 ? 4.699 0.144 -14.145 1.00 90.69 116 CYS A CA 1
ATOM 946 C C . CYS A 1 116 ? 5.858 1.133 -13.984 1.00 90.69 116 CYS A C 1
ATOM 948 O O . CYS A 1 116 ? 6.984 0.750 -13.681 1.00 90.69 116 CYS A O 1
ATOM 950 N N . ASN A 1 117 ? 5.576 2.423 -14.170 1.00 93.38 117 ASN A N 1
ATOM 951 C CA . ASN A 1 117 ? 6.511 3.486 -13.822 1.00 93.38 117 ASN A CA 1
ATOM 952 C C . ASN A 1 117 ? 6.508 3.729 -12.297 1.00 93.38 117 ASN A C 1
ATOM 954 O O . ASN A 1 117 ? 5.440 3.875 -11.699 1.00 93.38 117 ASN A O 1
ATOM 958 N N . TYR A 1 118 ? 7.688 3.792 -11.671 1.00 94.62 118 TYR A N 1
ATOM 959 C CA . TYR A 1 118 ? 7.810 3.951 -10.216 1.00 94.62 118 TYR A CA 1
ATOM 960 C C . TYR A 1 118 ? 7.293 5.304 -9.709 1.00 94.62 118 TYR A C 1
ATOM 962 O O . TYR A 1 118 ? 6.649 5.346 -8.663 1.00 94.62 118 TYR A O 1
ATOM 970 N N . ASP A 1 119 ? 7.509 6.403 -10.435 1.00 94.94 119 ASP A N 1
ATOM 971 C CA . ASP A 1 119 ? 7.007 7.714 -10.006 1.00 94.94 119 ASP A CA 1
ATOM 972 C C . ASP A 1 119 ? 5.476 7.776 -10.055 1.00 94.94 119 ASP A C 1
ATOM 974 O O . ASP A 1 119 ? 4.846 8.297 -9.128 1.00 94.94 119 ASP A O 1
ATOM 978 N N . ASP A 1 120 ? 4.867 7.187 -11.090 1.00 93.81 120 ASP A N 1
ATOM 979 C CA . ASP A 1 120 ? 3.413 7.023 -11.179 1.00 93.81 120 ASP A CA 1
ATOM 980 C C . ASP A 1 120 ? 2.886 6.160 -10.021 1.00 93.81 120 ASP A C 1
ATOM 982 O O . ASP A 1 120 ? 1.906 6.539 -9.371 1.00 93.81 120 ASP A O 1
ATOM 986 N N . PHE A 1 121 ? 3.557 5.040 -9.717 1.00 94.31 121 PHE A N 1
ATOM 987 C CA . PHE A 1 121 ? 3.234 4.186 -8.571 1.00 94.31 121 PHE A CA 1
ATOM 988 C C . PHE A 1 121 ? 3.295 4.963 -7.259 1.00 94.31 121 PHE A C 1
ATOM 990 O O . PHE A 1 121 ? 2.303 5.031 -6.535 1.00 94.31 121 PHE A O 1
ATOM 997 N N . LYS A 1 122 ? 4.433 5.600 -6.971 1.00 95.62 122 LYS A N 1
ATOM 998 C CA . LYS A 1 122 ? 4.677 6.350 -5.738 1.00 95.62 122 LYS A CA 1
ATOM 999 C C . LYS A 1 122 ? 3.639 7.449 -5.556 1.00 95.62 122 LYS A C 1
ATOM 1001 O O . LYS A 1 122 ? 3.063 7.594 -4.481 1.00 95.62 122 LYS A O 1
ATOM 1006 N N . LYS A 1 123 ? 3.358 8.213 -6.611 1.00 95.50 123 LYS A N 1
ATOM 1007 C CA . LYS A 1 123 ? 2.364 9.287 -6.573 1.00 95.50 123 LYS A CA 1
ATOM 1008 C C . LYS A 1 123 ? 0.950 8.753 -6.339 1.00 95.50 123 LYS A C 1
ATOM 1010 O O . LYS A 1 123 ? 0.224 9.318 -5.518 1.00 95.50 123 LYS A O 1
ATOM 1015 N N . GLY A 1 124 ? 0.561 7.684 -7.036 1.00 94.81 124 GLY A N 1
ATOM 1016 C CA . GLY A 1 124 ? -0.740 7.035 -6.865 1.00 94.81 124 GLY A CA 1
ATOM 1017 C C . GLY A 1 124 ? -0.912 6.461 -5.457 1.00 94.81 124 GLY A C 1
ATOM 1018 O O . GLY A 1 124 ? -1.935 6.698 -4.810 1.00 94.81 124 GLY A O 1
ATOM 1019 N N . TYR A 1 125 ? 0.121 5.788 -4.953 1.00 95.38 125 TYR A N 1
ATOM 1020 C CA . TYR A 1 125 ? 0.135 5.183 -3.630 1.00 95.38 125 TYR A CA 1
ATOM 1021 C C . TYR A 1 125 ? 0.060 6.232 -2.517 1.00 95.38 125 TYR A C 1
ATOM 1023 O O . TYR A 1 125 ? -0.774 6.110 -1.629 1.00 95.38 125 TYR A O 1
ATOM 1031 N N . LEU A 1 126 ? 0.841 7.315 -2.572 1.00 95.81 126 LEU A N 1
ATOM 1032 C CA . LEU A 1 126 ? 0.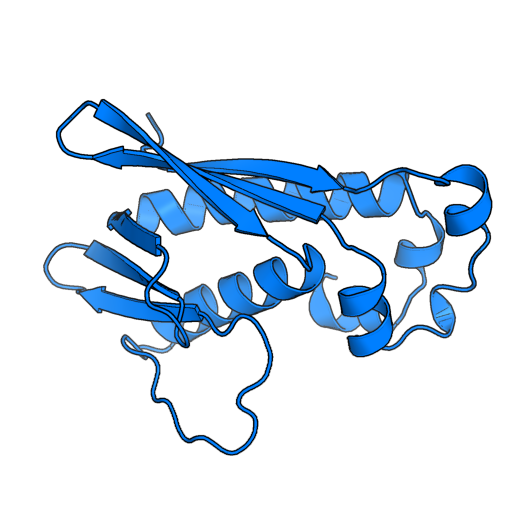811 8.345 -1.523 1.00 95.81 126 LEU A CA 1
ATOM 1033 C C . LEU A 1 126 ? -0.568 9.011 -1.391 1.00 95.81 126 LEU A C 1
ATOM 1035 O O . LEU A 1 126 ? -1.021 9.306 -0.281 1.00 95.81 126 LEU A O 1
ATOM 1039 N N . LYS A 1 127 ? -1.270 9.220 -2.513 1.00 95.88 127 LYS A N 1
ATOM 1040 C CA . LYS A 1 127 ? -2.660 9.701 -2.490 1.00 95.88 127 LYS A CA 1
ATOM 1041 C C . LYS A 1 127 ? -3.601 8.682 -1.859 1.00 95.88 127 LYS A C 1
ATOM 1043 O O . LYS A 1 127 ? -4.454 9.059 -1.058 1.00 95.88 127 LYS A O 1
ATOM 1048 N N . PHE A 1 128 ? -3.446 7.416 -2.231 1.00 95.44 128 PHE A N 1
ATOM 1049 C CA . PHE A 1 128 ? -4.222 6.308 -1.693 1.00 95.44 128 PHE A CA 1
ATOM 1050 C C . PHE A 1 128 ? -4.012 6.139 -0.189 1.00 95.44 128 PHE A C 1
ATOM 1052 O O . PHE A 1 128 ? -4.986 6.215 0.549 1.00 95.44 128 PHE A O 1
ATOM 1059 N N . ARG A 1 129 ? -2.762 6.043 0.275 1.00 95.38 129 ARG A N 1
ATOM 1060 C CA . ARG A 1 129 ? -2.383 5.969 1.691 1.00 95.38 129 ARG A CA 1
ATOM 1061 C C . ARG A 1 129 ? -3.056 7.073 2.498 1.00 95.38 129 ARG A C 1
ATOM 1063 O O . ARG A 1 129 ? -3.743 6.797 3.474 1.00 95.38 129 ARG A O 1
ATOM 1070 N N . LYS A 1 130 ? -2.943 8.329 2.049 1.00 95.56 130 LYS A N 1
ATOM 1071 C CA . LYS A 1 130 ? -3.581 9.470 2.723 1.00 95.56 130 LYS A CA 1
ATOM 1072 C C . LYS A 1 130 ? -5.106 9.335 2.793 1.00 95.56 130 LYS A C 1
ATOM 1074 O O . LYS A 1 130 ? -5.698 9.683 3.813 1.00 95.56 130 LYS A O 1
ATOM 1079 N N . ARG A 1 131 ? -5.746 8.868 1.714 1.00 95.38 131 ARG A N 1
ATOM 1080 C CA . ARG A 1 131 ? -7.200 8.650 1.672 1.00 95.38 131 ARG A CA 1
ATOM 1081 C C . ARG A 1 131 ? -7.619 7.553 2.651 1.00 95.38 131 ARG A C 1
ATOM 1083 O O . ARG A 1 131 ? -8.487 7.809 3.477 1.00 95.38 131 ARG A O 1
ATOM 1090 N N . VAL A 1 132 ? -6.970 6.393 2.575 1.00 93.56 132 VAL A N 1
ATOM 1091 C CA . VAL A 1 132 ? -7.264 5.212 3.395 1.00 93.56 132 VAL A CA 1
ATOM 1092 C C . VAL A 1 132 ? -7.098 5.522 4.872 1.00 93.56 132 VAL A C 1
ATOM 1094 O O . VAL A 1 132 ? -8.023 5.282 5.632 1.00 93.56 132 VAL A O 1
ATOM 1097 N N . LEU A 1 133 ? -5.968 6.104 5.286 1.00 93.62 133 LEU A N 1
ATOM 1098 C CA . LEU A 1 133 ? -5.728 6.415 6.699 1.00 93.62 133 LEU A CA 1
ATOM 1099 C C . LEU A 1 133 ? -6.785 7.373 7.251 1.00 93.62 133 LEU A C 1
ATOM 1101 O O . LEU A 1 133 ? -7.329 7.137 8.323 1.00 93.62 133 LEU A O 1
ATOM 1105 N N . ARG A 1 134 ? -7.148 8.409 6.483 1.00 92.94 134 ARG A N 1
ATOM 1106 C CA . ARG A 1 134 ? -8.223 9.332 6.865 1.00 92.94 134 ARG A CA 1
ATOM 1107 C C . ARG A 1 134 ? -9.564 8.612 7.009 1.00 92.94 134 ARG A C 1
ATOM 1109 O O . ARG A 1 134 ? -10.290 8.870 7.959 1.00 92.94 134 ARG A O 1
ATOM 1116 N N . GLU A 1 135 ? -9.916 7.761 6.053 1.00 91.75 135 GLU A N 1
ATOM 1117 C CA . GLU A 1 135 ? -11.180 7.021 6.072 1.00 91.75 135 GLU A CA 1
ATOM 1118 C C . GLU A 1 135 ? -11.217 5.995 7.211 1.00 91.75 135 GLU A C 1
ATOM 1120 O O . GLU A 1 135 ? -12.226 5.909 7.905 1.00 91.75 135 GLU A O 1
ATOM 1125 N N . LEU A 1 136 ? -10.106 5.306 7.489 1.00 89.94 136 LEU A N 1
ATOM 1126 C CA . LEU A 1 136 ? -9.970 4.422 8.647 1.00 89.94 136 LEU A CA 1
ATOM 1127 C C . LEU A 1 136 ? -10.148 5.185 9.962 1.00 89.94 136 LEU A C 1
ATOM 1129 O O . LEU A 1 136 ? -10.927 4.742 10.794 1.00 89.94 136 LEU A O 1
ATOM 1133 N N . SER A 1 137 ? -9.520 6.349 10.141 1.00 89.50 137 SER A N 1
ATOM 1134 C CA . SER A 1 137 ? -9.707 7.155 11.358 1.00 89.50 137 SER A CA 1
ATOM 1135 C C . SER A 1 137 ? -11.129 7.707 11.517 1.00 89.50 137 SER A C 1
ATOM 1137 O O . SER A 1 137 ? -11.558 7.963 12.636 1.00 89.50 137 SER A O 1
ATOM 1139 N N . ILE A 1 138 ? -11.873 7.900 10.421 1.00 88.81 138 ILE A N 1
ATOM 1140 C CA . ILE A 1 138 ? -13.291 8.293 10.477 1.00 88.81 138 ILE A CA 1
ATOM 1141 C C . ILE A 1 138 ? -14.163 7.104 10.891 1.00 88.81 138 ILE A C 1
ATOM 1143 O O . ILE A 1 138 ? -15.058 7.261 11.718 1.00 88.81 138 ILE A O 1
ATOM 1147 N N . LEU A 1 139 ? -13.918 5.930 10.306 1.00 86.94 139 LEU A N 1
ATOM 1148 C CA . LEU A 1 139 ? -14.677 4.712 10.597 1.00 86.94 139 LEU A CA 1
ATOM 1149 C C . LEU A 1 139 ? -14.365 4.156 11.996 1.00 86.94 139 LEU A C 1
ATOM 1151 O O . LEU A 1 139 ? -15.254 3.621 12.653 1.00 86.94 139 LEU A O 1
ATOM 1155 N N . TYR A 1 140 ? -13.128 4.335 12.460 1.00 87.62 140 TYR A N 1
ATOM 1156 C CA . TYR A 1 140 ? -12.609 3.825 13.727 1.00 87.62 140 TYR A CA 1
ATOM 1157 C C . TYR A 1 140 ? -11.892 4.951 14.492 1.00 87.62 140 TYR A C 1
ATOM 1159 O O . TYR A 1 140 ? -10.661 5.029 14.479 1.00 87.62 140 TYR A O 1
ATOM 1167 N N . PRO A 1 141 ? -12.640 5.843 15.173 1.00 86.06 141 PRO A N 1
ATOM 1168 C CA . PRO A 1 141 ? -12.065 7.006 15.857 1.00 86.06 141 PRO A CA 1
ATOM 1169 C C . PRO A 1 141 ? -10.976 6.663 16.885 1.00 86.06 141 PRO A C 1
ATOM 1171 O O . PRO A 1 141 ? -10.029 7.434 17.044 1.00 86.06 141 PRO A O 1
ATOM 1174 N N . GLY A 1 142 ? -11.056 5.485 17.521 1.00 87.44 142 GLY A N 1
ATOM 1175 C CA . GLY A 1 142 ? -10.047 4.984 18.465 1.00 87.44 142 GLY A CA 1
ATOM 1176 C C . GLY A 1 142 ? -8.656 4.763 17.857 1.00 87.44 142 GLY A C 1
ATOM 1177 O O . GLY A 1 142 ? -7.669 4.731 18.581 1.00 87.44 142 GLY A O 1
ATOM 1178 N N . LEU A 1 143 ? -8.525 4.691 16.525 1.00 89.06 143 LEU A N 1
ATOM 1179 C CA . LEU A 1 143 ? -7.210 4.634 15.876 1.00 89.06 143 LEU A CA 1
ATOM 1180 C C . LEU A 1 143 ? -6.387 5.902 16.110 1.00 89.06 143 LEU A C 1
ATOM 1182 O O . LEU A 1 143 ? -5.163 5.840 16.117 1.00 89.06 143 LEU A O 1
ATOM 1186 N N . SER A 1 144 ? -7.044 7.049 16.301 1.00 86.00 144 SER A N 1
ATOM 1187 C CA . SER A 1 144 ? -6.348 8.323 16.503 1.00 86.00 144 SER A CA 1
ATOM 1188 C C . SER A 1 144 ? -5.576 8.403 17.826 1.00 86.00 144 SER A C 1
ATOM 1190 O O . SER A 1 144 ? -4.646 9.201 17.922 1.00 86.00 144 SER A O 1
ATOM 1192 N N . SER A 1 145 ? -5.923 7.568 18.812 1.00 88.00 145 SER A N 1
ATOM 1193 C CA . SER A 1 145 ? -5.203 7.417 20.082 1.00 88.00 145 SER A CA 1
ATOM 1194 C C . SER A 1 145 ? -4.385 6.122 20.171 1.00 88.00 145 SER A C 1
ATOM 1196 O O . SER A 1 145 ? -3.643 5.933 21.132 1.00 88.00 145 SER A O 1
ATOM 1198 N N . SER A 1 146 ? -4.461 5.245 19.165 1.00 91.56 146 SER A N 1
ATOM 1199 C CA . SER A 1 146 ? -3.703 3.993 19.132 1.00 91.56 146 SER A CA 1
ATOM 1200 C C . SER A 1 146 ? -2.214 4.259 18.905 1.00 91.56 146 SER A C 1
ATOM 1202 O O . SER A 1 146 ? -1.806 4.724 17.838 1.00 91.56 146 SER A O 1
ATOM 1204 N N . GLN A 1 147 ? -1.385 3.918 19.896 1.00 91.88 147 GLN A N 1
ATOM 1205 C CA . GLN A 1 147 ? 0.066 4.105 19.827 1.00 91.88 147 GLN A CA 1
ATOM 1206 C C . GLN A 1 147 ? 0.681 3.370 18.628 1.00 91.88 147 GLN A C 1
ATOM 1208 O O . GLN A 1 147 ? 1.495 3.950 17.914 1.00 91.88 147 GLN A O 1
ATOM 1213 N N . ALA A 1 148 ? 0.257 2.128 18.371 1.00 90.00 148 ALA A N 1
ATOM 1214 C CA . ALA A 1 148 ? 0.735 1.356 17.228 1.00 90.00 148 ALA A CA 1
ATOM 1215 C C . ALA A 1 148 ? 0.323 2.004 15.898 1.00 90.00 148 ALA A C 1
ATOM 1217 O O . ALA A 1 148 ? 1.115 2.070 14.965 1.00 90.00 148 ALA A O 1
ATOM 1218 N N . PHE A 1 149 ? -0.896 2.535 15.792 1.00 92.00 149 PHE A N 1
ATOM 1219 C CA . PHE A 1 149 ? -1.308 3.226 14.573 1.00 92.00 149 PHE A CA 1
ATOM 1220 C C . PHE A 1 149 ? -0.482 4.500 14.335 1.00 92.00 149 PHE A C 1
ATOM 1222 O O . PHE A 1 149 ? -0.034 4.743 13.216 1.00 92.00 149 PHE A O 1
ATOM 1229 N N . LEU A 1 150 ? -0.236 5.287 15.385 1.00 91.25 150 LEU A N 1
ATOM 1230 C CA . LEU A 1 150 ? 0.550 6.519 15.303 1.00 91.25 150 LEU A CA 1
ATOM 1231 C C . LEU A 1 150 ? 2.028 6.262 14.989 1.00 91.25 150 LEU A C 1
ATOM 1233 O O . LEU A 1 150 ? 2.610 6.996 14.200 1.00 91.25 150 LEU A O 1
ATOM 1237 N N . GLU A 1 151 ? 2.630 5.217 15.557 1.00 91.81 151 GLU A N 1
ATOM 1238 C CA . GLU A 1 151 ? 4.030 4.861 15.299 1.00 91.81 151 GLU A CA 1
ATOM 1239 C C . GLU A 1 151 ? 4.291 4.554 13.816 1.00 91.81 151 GLU A C 1
ATOM 1241 O O . GLU A 1 151 ? 5.315 4.960 13.268 1.00 91.81 151 GLU A O 1
ATOM 1246 N N . TYR A 1 152 ? 3.350 3.874 13.156 1.00 89.50 152 TYR A N 1
ATOM 1247 C CA . TYR A 1 152 ? 3.505 3.441 11.766 1.00 89.50 152 TYR A CA 1
ATOM 1248 C C . TYR A 1 152 ? 2.892 4.404 10.737 1.00 89.50 152 TYR A C 1
ATOM 1250 O O . TYR A 1 152 ? 3.325 4.431 9.581 1.00 89.50 152 TYR A O 1
ATOM 1258 N N . PHE A 1 153 ? 1.883 5.197 11.116 1.00 90.69 153 PHE A N 1
ATOM 1259 C CA . PHE A 1 153 ? 1.102 6.003 10.169 1.00 90.69 153 PHE A CA 1
ATOM 1260 C C . PHE A 1 153 ? 0.967 7.492 10.514 1.00 90.69 153 PHE A C 1
ATOM 1262 O O . PHE A 1 153 ? 0.426 8.226 9.675 1.00 90.69 153 PHE A O 1
ATOM 1269 N N . GLY A 1 154 ? 1.430 7.914 11.696 1.00 79.75 154 GLY A N 1
ATOM 1270 C CA . GLY A 1 154 ? 1.385 9.297 12.192 1.00 79.75 154 GLY A CA 1
ATOM 1271 C C . GLY A 1 154 ? 2.343 10.271 11.518 1.00 79.75 154 GLY A C 1
ATOM 1272 O O . GLY A 1 154 ? 3.209 9.845 10.719 1.00 79.75 154 GLY A O 1
#

Organism: NCBI:txid307480

pLDDT: mean 83.26, std 13.75, range [29.91, 95.88]

Foldseek 3Di:
DQQKAKDWDFPPVDLPVVLPDQLQPDALVNLQQRRFIWMWIWGDDPNDIDIDIDGGGPPVVLLLVVVCVVCVVVVNAWDDDPDDDQDDFHKTWGADPVQQWIWIAGPRPSPDIDIDRNVSVVVNSVVVLVVVLVVCCVSHVSLVNHPNSVVRND

Sequence (154 aa):
MENISFDYKIDLATIAAESQMDFESFDIHNLKGFFNGKIYVFFHEKNKRNFIVLETGIVDYLLQFDDLILSIGKGIYKTFTISCDYYSNNLLYEYSSNNNTLIINEGNANSYMISCNYDDFKKGYLKFRKRVLRELSILYPGLSSSQAFLEYFG

Secondary structure (DSSP, 8-state):
--SEEEEEEE--TTHHHHTTS-GGG--HHHHHHH--EEEEEEEEETTEEEEEEEES-HHHHHHHHHHHHHHHHTT--B-----S---S-PEEEEEETTTTEEEEEETTT---EEEEEHHHHHHHHHHHHHHHHHHHHHH-GGGGT-HHHHHHH-

Radius of gyration: 16.11 Å; chains: 1; bounding box: 40×30×47 Å